Protein AF-A0A9E5R5G6-F1 (afdb_monomer)

Secondary structure (DSSP, 8-state):
---SS----EE-TTS-EEESSSSHHHHTT--EEEEEE-TTSPEEEEETTTEEEEE-TTS-EEEEE-EEPPTT--SPPPTTEES---EEEE-TTSEEEEEEEETTTTEEEEEEEE---S---GGGT--SSS----PPPPPP--S---------PPP-

Radius of gyration: 17.97 Å; Cα contacts (8 Å, |Δi|>4): 243; chains: 1; bounding box: 39×49×53 Å

Solvent-accessible surface area (backbone atoms only — not comparable to full-atom values): 10216 Å² total; per-residue (Å²): 133,87,70,97,75,76,64,55,60,45,56,50,98,88,66,50,76,77,38,75,49,51,47,54,83,71,46,69,88,35,52,76,55,35,75,45,68,38,85,84,56,30,38,38,36,28,16,46,59,58,28,34,36,34,22,40,78,89,49,49,80,72,50,74,48,53,39,66,45,67,88,83,66,83,66,81,88,51,95,57,50,34,71,42,39,54,43,71,48,62,41,94,86,46,41,33,37,38,35,28,66,39,85,92,78,69,50,70,49,75,50,79,47,66,83,78,65,92,59,71,71,68,87,80,81,77,84,84,91,75,90,80,88,80,77,79,84,81,73,80,82,71,83,85,81,81,89,81,94,79,88,86,88,81,86,131

Foldseek 3Di:
DPDPPDADFDADPVRHTPGDRQPVVVCVPWDFQDWDAFPVRWIWTATQAQGIWTAHPNSHTFDGFAHDDDPVPPDDDDARHDRGFHDWDADNVQKIWTWDADPVVRDTDIHIDHCPTPPPQVVPDDDDDDDDPDDDDDDPDDDDDDDDDDDDDDDD

Nearest PDB structures (foldseek):
  7ax0-assembly1_A  TM=6.307E-01  e=2.017E-02  synthetic construct
  3ott-assembly2_A  TM=5.650E-01  e=1.250E-01  Bacteroides thetaiotaomicron
  3va6-assembly3_B  TM=5.597E-01  e=1.059E-01  Bacteroides thetaiotaomicron
  5a9q-assembly1_A  TM=4.108E-01  e=1.059E-01  Homo sapiens
  8vh4-assembly1_A  TM=4.962E-01  e=9.658E-01  Homo sapiens

pLDDT: mean 71.03, std 22.75, range [25.83, 96.44]

Sequence (156 aa):
MVGRTGGLNLLDSDGSPLVTNLGPEIFANTNPTDVTVAPSDNIIVATDSAGLLEFAPSGALLDRFGLPYAADGTEPFRPGEFRAPMGLVVGVDGTVYVAETNPATGFNQVQAVIFAGMATCPCRNVLPAARAWCNPCWTPPRAAATSTWGKRCRAR

Structure (mmCIF, N/CA/C/O backbone):
data_AF-A0A9E5R5G6-F1
#
_entry.id   AF-A0A9E5R5G6-F1
#
loop_
_atom_site.group_PDB
_atom_site.id
_atom_site.type_symbol
_atom_site.label_atom_id
_atom_site.label_alt_id
_atom_site.label_comp_id
_atom_site.label_asym_id
_atom_site.label_entity_id
_atom_site.label_seq_id
_atom_site.pdbx_PDB_ins_code
_atom_site.Cartn_x
_atom_site.Cartn_y
_atom_site.Cartn_z
_atom_site.occupancy
_atom_site.B_iso_or_equiv
_atom_site.auth_seq_id
_atom_site.auth_comp_id
_atom_site.auth_asym_id
_atom_site.auth_atom_id
_atom_site.pdbx_PDB_model_num
AT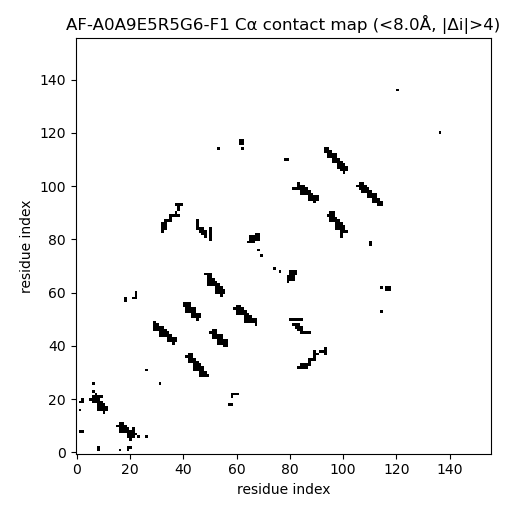OM 1 N N . MET A 1 1 ? 1.987 -17.889 15.997 1.00 47.03 1 MET A N 1
ATOM 2 C CA . MET A 1 1 ? 1.388 -17.327 14.769 1.00 47.03 1 MET A CA 1
ATOM 3 C C . MET A 1 1 ? -0.110 -17.507 14.854 1.00 47.03 1 MET A C 1
ATOM 5 O O . MET A 1 1 ? -0.557 -18.620 15.110 1.00 47.03 1 MET A O 1
ATOM 9 N N . VAL A 1 2 ? -0.865 -16.427 14.682 1.00 51.88 2 VAL A N 1
ATOM 10 C CA . VAL A 1 2 ? -2.314 -16.501 14.485 1.00 51.88 2 VAL A CA 1
ATOM 11 C C . VAL A 1 2 ? -2.562 -16.689 12.984 1.00 51.88 2 VAL A C 1
ATOM 13 O O . VAL A 1 2 ? -1.941 -16.005 12.177 1.00 51.88 2 VAL A O 1
ATOM 16 N N . GLY A 1 3 ? -3.434 -17.632 12.614 1.00 52.69 3 GLY A N 1
ATOM 17 C CA . GLY A 1 3 ? -3.792 -17.933 11.222 1.00 52.69 3 GLY A CA 1
ATOM 18 C C . GLY A 1 3 ? -3.029 -19.132 10.645 1.00 52.69 3 GLY A C 1
ATOM 19 O O . GLY A 1 3 ? -1.804 -19.165 10.638 1.00 52.69 3 GLY A O 1
ATOM 20 N N . ARG A 1 4 ? -3.763 -20.142 10.154 1.00 48.94 4 ARG A N 1
ATOM 21 C CA . ARG A 1 4 ? -3.198 -21.357 9.525 1.00 48.94 4 ARG A CA 1
ATOM 22 C C . ARG A 1 4 ? -2.810 -21.168 8.053 1.00 48.94 4 ARG A C 1
ATOM 24 O O . ARG A 1 4 ? -2.194 -22.062 7.487 1.00 48.94 4 ARG A O 1
ATOM 31 N N . THR A 1 5 ? -3.188 -20.047 7.439 1.00 57.50 5 THR A N 1
ATOM 32 C CA . THR A 1 5 ? -3.179 -19.882 5.975 1.00 57.50 5 THR A CA 1
ATOM 33 C C . THR A 1 5 ? -2.452 -18.634 5.470 1.00 57.50 5 THR A C 1
ATOM 35 O O . THR A 1 5 ? -2.391 -18.453 4.264 1.00 57.50 5 THR A O 1
ATOM 38 N N . GLY A 1 6 ? -1.868 -17.809 6.352 1.00 64.19 6 GLY A N 1
ATOM 39 C CA . GLY A 1 6 ? -1.313 -16.502 5.972 1.00 64.19 6 GLY A CA 1
ATOM 40 C C . GLY A 1 6 ? -2.431 -15.501 5.657 1.00 64.19 6 GLY A C 1
ATOM 41 O O . GLY A 1 6 ? -3.345 -15.789 4.895 1.00 64.19 6 GLY A O 1
ATOM 42 N N . GLY A 1 7 ? -2.420 -14.348 6.313 1.00 75.19 7 GLY A N 1
ATOM 43 C CA . GLY A 1 7 ? -3.445 -13.320 6.145 1.00 75.19 7 GLY A CA 1
ATOM 44 C C . GLY A 1 7 ? -3.199 -12.156 7.094 1.00 75.19 7 GLY A C 1
ATOM 45 O O . GLY A 1 7 ? -2.478 -12.310 8.085 1.00 75.19 7 GLY A O 1
ATOM 46 N N . LEU A 1 8 ? -3.784 -10.996 6.794 1.00 81.00 8 LEU A N 1
ATOM 47 C CA . LEU A 1 8 ? -3.734 -9.846 7.693 1.00 81.00 8 LEU A CA 1
ATOM 48 C C . LEU A 1 8 ? -4.612 -10.129 8.914 1.00 81.00 8 LEU A C 1
ATOM 50 O O . LEU A 1 8 ? -5.816 -10.354 8.794 1.00 81.00 8 LEU A O 1
ATOM 54 N N . ASN A 1 9 ? -3.993 -10.151 10.092 1.00 84.62 9 ASN A N 1
ATOM 55 C CA . ASN A 1 9 ? -4.683 -10.327 11.363 1.00 84.62 9 ASN A CA 1
ATOM 56 C C . ASN A 1 9 ? -4.469 -9.080 12.213 1.00 84.62 9 ASN A C 1
ATOM 58 O O . ASN A 1 9 ? -3.341 -8.601 12.329 1.00 84.62 9 ASN A O 1
ATOM 62 N N . LEU A 1 10 ? -5.542 -8.597 12.829 1.00 80.81 10 LEU A N 1
ATOM 63 C CA . LEU A 1 10 ? -5.471 -7.558 13.844 1.00 80.81 10 LEU A CA 1
ATOM 64 C C . LEU A 1 10 ? -5.367 -8.240 15.203 1.00 80.81 10 LEU A C 1
ATOM 66 O O . LEU A 1 10 ? -6.213 -9.073 15.534 1.00 80.81 10 LEU A O 1
ATOM 70 N N . LEU A 1 11 ? -4.334 -7.903 15.966 1.00 85.25 11 LEU A N 1
ATOM 71 C CA . LEU A 1 11 ? -4.108 -8.418 17.312 1.00 85.25 11 LEU A CA 1
ATOM 72 C C . LEU A 1 11 ? -4.239 -7.273 18.318 1.00 85.25 11 LEU A C 1
ATOM 74 O O . LEU A 1 11 ? -3.941 -6.125 17.984 1.00 85.25 11 LEU A O 1
ATOM 78 N N . ASP A 1 12 ? -4.672 -7.580 19.534 1.00 84.50 12 ASP A N 1
ATOM 79 C CA . ASP A 1 12 ? -4.537 -6.657 20.657 1.00 84.50 12 ASP A CA 1
ATOM 80 C C . ASP A 1 12 ? -3.081 -6.593 21.157 1.00 84.50 12 ASP A C 1
ATOM 82 O O . ASP A 1 12 ? -2.189 -7.286 20.654 1.00 84.50 12 ASP A O 1
ATOM 86 N N . SER A 1 13 ? -2.829 -5.739 22.152 1.00 87.56 13 SER A N 1
ATOM 87 C CA . SER A 1 13 ? -1.498 -5.565 22.748 1.00 87.56 13 SER A CA 1
ATOM 88 C C . SER A 1 13 ? -0.950 -6.829 23.412 1.00 87.56 13 SER A C 1
ATOM 90 O O . SER A 1 13 ? 0.265 -6.953 23.559 1.00 87.56 13 SER A O 1
ATOM 92 N N . ASP A 1 14 ? -1.826 -7.761 23.788 1.00 91.69 14 ASP A N 1
ATOM 93 C CA . ASP A 1 14 ? -1.464 -9.037 24.406 1.00 91.69 14 ASP A CA 1
ATOM 94 C C . ASP A 1 14 ? -1.233 -10.137 23.349 1.00 91.69 14 ASP A C 1
ATOM 96 O O . ASP A 1 14 ? -0.852 -11.264 23.674 1.00 91.69 14 ASP A O 1
ATOM 100 N N . GLY A 1 15 ? -1.423 -9.815 22.064 1.00 85.25 15 GLY A N 1
ATOM 101 C CA . GLY A 1 15 ? -1.253 -10.723 20.933 1.00 85.25 15 GLY A CA 1
ATOM 102 C C . GLY A 1 15 ? -2.468 -11.609 20.652 1.00 85.25 15 GLY A C 1
ATOM 103 O O . GLY A 1 15 ? -2.376 -12.509 19.806 1.00 85.25 15 GLY A O 1
ATOM 104 N N . SER A 1 16 ? -3.601 -11.378 21.319 1.00 88.19 16 SER A N 1
ATOM 105 C CA . SER A 1 16 ? -4.850 -12.087 21.035 1.00 88.19 16 SER A CA 1
ATOM 106 C C . SER A 1 16 ? -5.495 -11.525 19.767 1.00 88.19 16 SER A C 1
ATOM 108 O O . SER A 1 16 ? -5.479 -10.316 19.542 1.00 88.19 16 SER A O 1
ATOM 110 N N . PRO A 1 17 ? -6.077 -12.370 18.903 1.00 84.50 17 PRO A N 1
ATOM 111 C CA . PRO A 1 17 ? -6.674 -11.885 17.669 1.00 84.50 17 PRO A CA 1
ATOM 112 C C . PRO A 1 17 ? -7.999 -11.160 17.893 1.00 84.50 17 PRO A C 1
ATOM 114 O O . PRO A 1 17 ? -8.955 -11.743 18.397 1.00 84.50 17 PRO A O 1
ATOM 117 N N . LEU A 1 18 ? -8.065 -9.917 17.419 1.00 81.44 18 LEU A N 1
ATOM 118 C CA . LEU A 1 18 ? -9.285 -9.118 17.298 1.00 81.44 18 LEU A CA 1
ATOM 119 C C . LEU A 1 18 ? -9.998 -9.395 15.968 1.00 81.44 18 LEU A C 1
ATOM 121 O O . LEU A 1 18 ? -11.215 -9.557 15.930 1.00 81.44 18 LEU A O 1
ATOM 125 N N . VAL A 1 19 ? -9.231 -9.489 14.877 1.00 80.00 19 VAL A N 1
ATOM 126 C CA . VAL A 1 19 ? -9.723 -9.850 13.539 1.00 80.00 19 VAL A CA 1
ATOM 127 C C . VAL A 1 19 ? -8.769 -10.865 12.933 1.00 80.00 19 VAL A C 1
ATOM 129 O O . VAL A 1 19 ? -7.556 -10.656 12.925 1.00 80.00 19 VAL A O 1
ATOM 132 N N . THR A 1 20 ? -9.313 -11.957 12.398 1.00 84.69 20 THR A N 1
ATOM 133 C CA . THR A 1 20 ? -8.520 -12.943 11.654 1.00 84.69 20 THR A CA 1
ATOM 134 C C . THR A 1 20 ? -8.870 -12.910 10.180 1.00 84.69 20 THR A C 1
ATOM 136 O O . THR A 1 20 ? -10.048 -12.858 9.833 1.00 84.69 20 THR A O 1
ATOM 139 N N . ASN A 1 21 ? -7.841 -12.9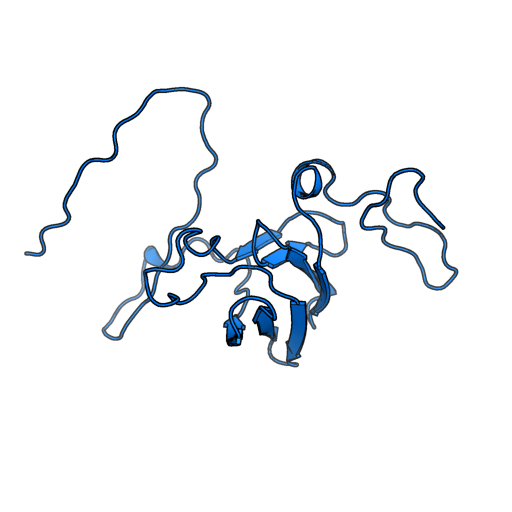64 9.333 1.00 78.31 21 ASN A N 1
ATOM 140 C CA . ASN A 1 21 ? -7.963 -12.996 7.879 1.00 78.31 21 ASN A CA 1
ATOM 141 C C . ASN A 1 21 ? -8.811 -11.839 7.321 1.00 78.31 21 ASN A C 1
ATOM 143 O O . ASN A 1 21 ? -9.833 -12.051 6.672 1.00 78.31 21 ASN A O 1
ATOM 147 N N . LEU A 1 22 ? -8.407 -10.611 7.638 1.00 80.00 22 LEU A N 1
ATOM 148 C CA . LEU A 1 22 ? -9.049 -9.381 7.191 1.00 80.00 22 LEU A CA 1
ATOM 149 C C . LEU A 1 22 ? -9.065 -9.313 5.657 1.00 80.00 22 LEU A C 1
ATOM 151 O O . LEU A 1 22 ? -8.029 -9.469 5.021 1.00 80.00 22 LEU A O 1
ATOM 155 N N . GLY A 1 23 ? -10.243 -9.074 5.072 1.00 73.81 23 GLY A N 1
ATOM 156 C CA . GLY A 1 23 ? -10.422 -8.908 3.625 1.00 73.81 23 GLY A CA 1
ATOM 157 C C . GLY A 1 23 ? -10.037 -10.127 2.770 1.00 73.81 23 GLY A C 1
ATOM 158 O O . GLY A 1 23 ? -9.354 -9.946 1.764 1.00 73.81 23 GLY A O 1
ATOM 159 N N . PRO A 1 24 ? -10.472 -11.360 3.091 1.00 76.88 24 PRO A N 1
ATOM 160 C CA . PRO A 1 24 ? -9.958 -12.567 2.440 1.00 76.88 24 PRO A CA 1
ATOM 161 C C . PRO A 1 24 ? -10.280 -12.615 0.941 1.00 76.88 24 PRO A C 1
ATOM 163 O O . PRO A 1 24 ? -9.490 -13.123 0.155 1.00 76.88 24 PRO A O 1
ATOM 166 N N . GLU A 1 25 ? -11.411 -12.039 0.526 1.00 76.75 25 GLU A N 1
ATOM 167 C CA . GLU A 1 25 ? -11.783 -11.921 -0.890 1.00 76.75 25 GLU A CA 1
ATOM 168 C C . GLU A 1 25 ? -10.919 -10.896 -1.640 1.00 76.75 25 GLU A C 1
ATOM 170 O O . GLU A 1 25 ? -10.672 -11.047 -2.834 1.00 76.75 25 GLU A O 1
ATOM 175 N N . ILE A 1 26 ? -10.431 -9.868 -0.939 1.00 75.44 26 ILE A N 1
ATOM 176 C CA . ILE A 1 26 ? -9.590 -8.801 -1.498 1.00 75.44 26 ILE A CA 1
ATOM 177 C C . ILE A 1 26 ? -8.148 -9.301 -1.664 1.00 75.44 26 ILE A C 1
ATOM 179 O O . ILE A 1 26 ? -7.499 -9.022 -2.675 1.00 75.44 26 ILE A O 1
ATOM 183 N N . PHE A 1 27 ? -7.672 -10.097 -0.703 1.00 77.69 27 PHE A N 1
ATOM 184 C CA . PHE A 1 27 ? -6.324 -10.671 -0.696 1.00 77.69 27 PHE A CA 1
ATOM 185 C C . PHE A 1 27 ? -6.224 -12.061 -1.329 1.00 77.69 27 PHE A C 1
ATOM 187 O O . PHE A 1 27 ? -5.137 -12.624 -1.387 1.00 77.69 27 PHE A O 1
ATOM 194 N N . ALA A 1 28 ? -7.319 -12.615 -1.860 1.00 75.31 28 ALA A N 1
ATOM 195 C CA . ALA A 1 28 ? -7.315 -13.948 -2.468 1.00 75.31 28 ALA A CA 1
ATOM 196 C C . ALA A 1 28 ? -6.275 -14.096 -3.595 1.00 75.31 28 ALA A C 1
ATOM 198 O O . ALA A 1 28 ? -5.701 -15.167 -3.761 1.00 75.31 28 ALA A O 1
ATOM 199 N N . ASN A 1 29 ? -6.030 -13.014 -4.344 1.00 74.06 29 ASN A N 1
ATOM 200 C CA . ASN A 1 29 ? -5.112 -12.972 -5.486 1.00 74.06 29 ASN A CA 1
ATOM 201 C C . ASN A 1 29 ? -4.136 -11.786 -5.422 1.00 74.06 29 ASN A C 1
ATOM 203 O O . ASN A 1 29 ? -3.623 -11.368 -6.459 1.00 74.06 29 ASN A O 1
ATOM 207 N N . THR A 1 30 ? -3.929 -11.198 -4.245 1.00 78.62 30 THR A N 1
ATOM 208 C CA . THR A 1 30 ? -3.046 -10.038 -4.086 1.00 78.62 30 THR A CA 1
ATOM 209 C C . THR A 1 30 ? -2.142 -10.251 -2.882 1.00 78.62 30 THR A C 1
ATOM 211 O O . THR A 1 30 ? -2.604 -10.705 -1.834 1.00 78.62 30 THR A O 1
ATOM 214 N N . ASN A 1 31 ? -0.849 -9.956 -3.021 1.00 85.38 31 ASN A N 1
ATOM 215 C CA . ASN A 1 31 ? 0.081 -10.089 -1.905 1.00 85.38 31 ASN A CA 1
ATOM 216 C C . ASN A 1 31 ? 0.261 -8.725 -1.240 1.00 85.38 31 ASN A C 1
ATOM 218 O O . ASN A 1 31 ? 0.699 -7.788 -1.916 1.00 85.38 31 ASN A O 1
ATOM 222 N N . PRO A 1 32 ? -0.046 -8.589 0.063 1.00 89.81 32 PRO A N 1
ATOM 223 C CA . PRO A 1 32 ? 0.325 -7.396 0.798 1.00 89.81 32 PRO A CA 1
ATOM 224 C C . PRO A 1 32 ? 1.851 -7.324 0.905 1.00 89.81 32 PRO A C 1
ATOM 226 O O . PRO A 1 32 ? 2.510 -8.305 1.254 1.00 89.81 32 PRO A O 1
ATOM 229 N N . THR A 1 33 ? 2.409 -6.166 0.586 1.00 91.25 33 THR A N 1
ATOM 230 C CA . THR A 1 33 ? 3.853 -5.909 0.586 1.00 91.25 33 THR A CA 1
ATOM 231 C C . THR A 1 33 ? 4.281 -5.046 1.764 1.00 91.25 33 THR A C 1
ATOM 233 O O . THR A 1 33 ? 5.388 -5.225 2.265 1.00 91.25 33 THR A O 1
ATOM 236 N N . ASP A 1 34 ? 3.405 -4.150 2.223 1.00 93.62 34 ASP A N 1
ATOM 237 C CA . ASP A 1 34 ? 3.631 -3.293 3.386 1.00 93.62 34 ASP A CA 1
ATOM 238 C C . ASP A 1 34 ? 2.300 -2.831 4.009 1.00 93.62 34 ASP A C 1
ATOM 240 O O . ASP A 1 34 ? 1.244 -2.894 3.369 1.00 93.62 34 ASP A O 1
ATOM 244 N N . VAL A 1 35 ? 2.341 -2.363 5.257 1.00 93.69 35 VAL A N 1
ATOM 245 C CA . VAL A 1 35 ? 1.180 -1.853 5.998 1.00 93.69 35 VAL A CA 1
ATOM 246 C C . VAL A 1 35 ? 1.563 -0.667 6.885 1.00 93.69 35 VAL A C 1
ATOM 248 O O . VAL A 1 35 ? 2.585 -0.685 7.565 1.00 93.69 35 VAL A O 1
ATOM 251 N N . THR A 1 36 ? 0.708 0.353 6.935 1.00 95.12 36 THR A N 1
ATOM 252 C CA . THR A 1 36 ? 0.832 1.486 7.864 1.00 95.12 36 THR A CA 1
ATOM 253 C C . THR A 1 36 ? -0.525 1.847 8.463 1.00 95.12 36 THR A C 1
ATOM 255 O O . THR A 1 36 ? -1.571 1.512 7.908 1.00 95.12 36 THR A O 1
ATOM 258 N N . VAL A 1 37 ? -0.518 2.554 9.591 1.00 93.94 37 VAL A N 1
ATOM 259 C CA . VAL A 1 37 ? -1.727 3.094 10.229 1.00 93.94 37 VAL A CA 1
ATOM 260 C C . VAL A 1 37 ? -1.713 4.610 10.091 1.00 93.94 37 VAL A C 1
ATOM 262 O O . VAL A 1 37 ? -0.741 5.256 10.478 1.00 93.94 37 VAL A O 1
ATOM 265 N N . ALA A 1 38 ? -2.762 5.169 9.496 1.00 93.50 38 ALA A N 1
ATOM 266 C CA . ALA A 1 38 ? -2.937 6.606 9.327 1.00 93.50 38 ALA A CA 1
ATOM 267 C C . ALA A 1 38 ? -3.341 7.285 10.651 1.00 93.50 38 ALA A C 1
ATOM 269 O O . ALA A 1 38 ? -3.898 6.627 11.527 1.00 93.50 38 ALA A O 1
ATOM 270 N N . PRO A 1 39 ? -3.161 8.614 10.797 1.00 92.56 39 PRO A N 1
ATOM 271 C CA . PRO A 1 39 ? -3.651 9.364 11.962 1.00 92.56 39 PRO A CA 1
ATOM 272 C C . PRO A 1 39 ? -5.167 9.265 12.214 1.00 92.56 39 PRO A C 1
ATOM 274 O O . PRO A 1 39 ? -5.635 9.647 13.281 1.00 92.56 39 PRO A O 1
ATOM 277 N N . SER A 1 40 ? -5.938 8.791 11.231 1.00 90.25 40 SER A N 1
ATOM 278 C CA . SER A 1 40 ? -7.373 8.505 11.334 1.00 90.25 40 SER A CA 1
ATOM 279 C C . SER A 1 40 ? -7.693 7.120 11.918 1.00 90.25 40 SER A C 1
ATOM 281 O O . SER A 1 40 ? -8.858 6.733 11.923 1.00 90.25 40 SER A O 1
ATOM 283 N N . ASP A 1 41 ? -6.677 6.360 12.331 1.00 90.81 41 ASP A N 1
ATOM 284 C CA . ASP A 1 41 ? -6.706 4.928 12.666 1.00 90.81 41 ASP A CA 1
ATOM 285 C C . ASP A 1 41 ? -7.000 3.985 11.485 1.00 90.81 41 ASP A C 1
ATOM 287 O O . ASP A 1 41 ? -7.002 2.763 11.644 1.00 90.81 41 ASP A O 1
ATOM 291 N N . ASN A 1 42 ? -7.186 4.510 10.271 1.00 91.69 42 ASN A N 1
ATOM 292 C CA . ASN A 1 42 ? -7.336 3.665 9.090 1.00 91.69 42 ASN A CA 1
ATOM 293 C C . ASN A 1 42 ? -6.041 2.899 8.797 1.00 91.69 42 ASN A C 1
ATOM 295 O O . ASN A 1 42 ? -4.930 3.415 8.929 1.00 91.69 42 A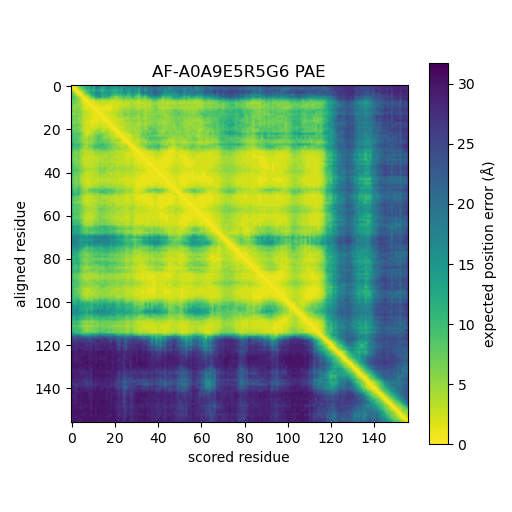SN A O 1
ATOM 299 N N . ILE A 1 43 ? -6.199 1.662 8.346 1.00 92.19 43 ILE A N 1
ATOM 300 C CA . ILE A 1 43 ? -5.107 0.768 7.981 1.00 92.19 43 ILE A CA 1
ATOM 301 C C . ILE A 1 43 ? -4.893 0.895 6.475 1.00 92.19 43 ILE A C 1
ATOM 303 O O . ILE A 1 43 ? -5.797 0.603 5.693 1.00 92.19 43 ILE A O 1
ATOM 307 N N . ILE A 1 44 ? -3.699 1.306 6.058 1.00 94.06 44 ILE A N 1
ATOM 308 C CA . ILE A 1 44 ? -3.314 1.376 4.648 1.00 94.06 44 ILE A CA 1
ATOM 309 C C . ILE A 1 44 ? -2.413 0.191 4.329 1.00 94.06 44 ILE A C 1
ATOM 311 O O . ILE A 1 44 ? -1.394 -0.010 4.985 1.00 94.06 44 ILE A O 1
ATOM 315 N N . VAL A 1 45 ? -2.777 -0.578 3.311 1.00 93.25 45 VAL A N 1
ATOM 316 C CA . VAL A 1 45 ? -2.050 -1.771 2.872 1.00 93.25 45 VAL A CA 1
ATOM 317 C C .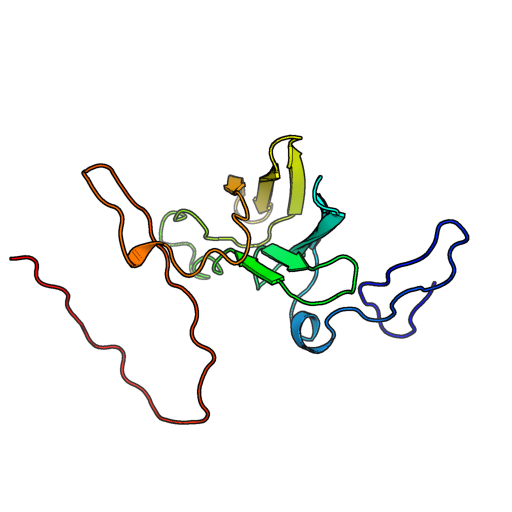 VAL A 1 45 ? -1.562 -1.561 1.445 1.00 93.25 45 VAL A C 1
ATOM 319 O O . VAL A 1 45 ? -2.358 -1.276 0.551 1.00 93.25 45 VAL A O 1
ATOM 322 N N . ALA A 1 46 ? -0.262 -1.726 1.220 1.00 92.69 46 ALA A N 1
ATOM 323 C CA . ALA A 1 46 ? 0.314 -1.827 -0.115 1.00 92.69 46 ALA A CA 1
ATOM 324 C C . ALA A 1 46 ? 0.201 -3.266 -0.608 1.00 92.69 46 ALA A C 1
ATOM 326 O O . ALA A 1 46 ? 0.383 -4.211 0.158 1.00 92.69 46 ALA A O 1
ATOM 327 N N . THR A 1 47 ? -0.091 -3.432 -1.892 1.00 89.31 47 THR A N 1
ATOM 328 C CA . THR A 1 47 ? -0.209 -4.737 -2.539 1.00 89.31 47 THR A CA 1
ATOM 329 C C . THR A 1 47 ? 0.530 -4.749 -3.866 1.00 89.31 47 THR A C 1
ATOM 331 O O . THR A 1 47 ? 0.576 -3.741 -4.572 1.00 89.31 47 THR A O 1
ATOM 334 N N . ASP A 1 48 ? 1.054 -5.910 -4.244 1.00 84.94 48 ASP A N 1
ATOM 335 C CA . ASP A 1 48 ? 1.784 -6.106 -5.502 1.00 84.94 48 ASP A CA 1
ATOM 336 C C . ASP A 1 48 ? 0.930 -5.939 -6.774 1.00 84.94 48 ASP A C 1
ATOM 338 O O . ASP A 1 48 ? 1.467 -5.786 -7.867 1.00 84.94 48 ASP A O 1
ATOM 342 N N . SER A 1 49 ? -0.396 -5.971 -6.649 1.00 80.00 49 SER A N 1
ATOM 343 C CA . SER A 1 49 ? -1.309 -6.104 -7.792 1.00 80.00 49 SER A CA 1
ATOM 344 C C . SER A 1 49 ? -2.550 -5.213 -7.727 1.00 80.00 49 SER A C 1
ATOM 346 O O . SER A 1 49 ? -3.141 -4.935 -8.772 1.00 80.00 49 SER A O 1
ATOM 348 N N . ALA A 1 50 ? -2.941 -4.721 -6.547 1.00 79.81 50 ALA A N 1
ATOM 349 C CA . ALA A 1 50 ? -4.080 -3.812 -6.380 1.00 79.81 50 ALA A CA 1
ATOM 350 C C . ALA A 1 50 ? -3.681 -2.382 -5.976 1.00 79.81 50 ALA A C 1
ATOM 352 O O . ALA A 1 50 ? -4.567 -1.555 -5.756 1.00 79.81 50 ALA A O 1
ATOM 353 N N . GLY A 1 51 ? -2.381 -2.074 -5.907 1.00 89.81 51 GLY A N 1
ATOM 354 C CA . GLY A 1 51 ? -1.891 -0.778 -5.444 1.00 89.81 51 GLY A CA 1
ATOM 355 C C . GLY A 1 51 ? -2.070 -0.635 -3.934 1.00 89.81 51 GLY A C 1
ATOM 356 O O . GLY A 1 51 ? -1.634 -1.503 -3.179 1.00 89.81 51 GLY A O 1
ATOM 357 N N . LEU A 1 52 ? -2.705 0.450 -3.498 1.00 92.38 52 LEU A N 1
ATOM 358 C CA . LEU A 1 52 ? -2.973 0.757 -2.094 1.00 92.38 52 LEU A CA 1
ATOM 359 C C . LEU A 1 52 ? -4.434 0.478 -1.741 1.00 92.38 52 LEU A C 1
ATOM 361 O O . LEU A 1 52 ? -5.340 0.842 -2.490 1.00 92.38 52 LEU A O 1
ATOM 365 N N . LEU A 1 53 ? -4.664 -0.091 -0.566 1.00 91.06 53 LEU A N 1
ATOM 366 C CA . LEU A 1 53 ? -5.985 -0.353 -0.005 1.00 91.06 53 LEU A CA 1
ATOM 367 C C . LEU A 1 53 ? -6.115 0.365 1.336 1.00 91.06 53 LEU A C 1
ATOM 369 O O . LEU A 1 53 ? -5.234 0.235 2.181 1.00 91.06 53 LEU A O 1
ATOM 373 N N . GLU A 1 54 ? -7.210 1.087 1.542 1.00 92.12 54 GLU A N 1
ATOM 374 C CA . GLU A 1 54 ? -7.550 1.711 2.819 1.00 92.12 54 GLU A CA 1
ATOM 375 C C . GLU A 1 54 ? -8.644 0.897 3.508 1.00 92.12 54 GLU A C 1
ATOM 377 O O . GLU A 1 54 ? -9.705 0.647 2.935 1.00 92.12 54 GLU A O 1
ATOM 382 N N . PHE A 1 55 ? -8.407 0.512 4.756 1.00 88.62 55 PHE A N 1
ATOM 383 C CA . PHE A 1 55 ? -9.351 -0.201 5.601 1.00 88.62 55 PHE A CA 1
ATOM 384 C C . PHE A 1 55 ? -9.675 0.604 6.855 1.00 88.62 55 PHE A C 1
ATOM 386 O O . PHE A 1 55 ? -8.815 1.260 7.437 1.00 88.62 55 PHE A O 1
ATOM 393 N N . ALA A 1 56 ? -10.910 0.488 7.324 1.00 87.44 56 ALA A N 1
ATOM 394 C CA . ALA A 1 56 ? -11.277 0.905 8.666 1.00 87.44 56 ALA A CA 1
ATOM 395 C C . ALA A 1 56 ? -10.597 -0.005 9.709 1.00 87.44 56 ALA A C 1
ATOM 397 O O . ALA A 1 56 ? -10.348 -1.179 9.412 1.00 87.44 56 ALA A O 1
ATOM 398 N N . PRO A 1 57 ? -10.422 0.453 10.964 1.00 83.06 57 PRO A N 1
ATOM 399 C CA . PRO A 1 57 ? -9.972 -0.401 12.072 1.00 83.06 57 PRO A CA 1
ATOM 400 C C . PRO A 1 57 ? -10.809 -1.676 12.257 1.00 83.06 57 PRO A C 1
ATOM 402 O O . PRO A 1 57 ? -10.316 -2.699 12.720 1.00 83.06 57 PRO A O 1
ATOM 405 N N . SER A 1 58 ? -12.089 -1.630 11.873 1.00 80.69 58 SER A N 1
ATOM 406 C CA . SER A 1 58 ? -13.006 -2.776 11.901 1.00 80.69 58 SER A CA 1
ATOM 407 C C . SER A 1 58 ? -12.726 -3.832 10.823 1.00 80.69 58 SER A C 1
ATOM 409 O O . SER A 1 58 ? -13.349 -4.892 10.831 1.00 80.69 58 SER A O 1
ATOM 411 N N . GLY A 1 59 ? -11.828 -3.546 9.878 1.00 78.00 59 GLY A N 1
ATOM 412 C CA . GLY A 1 59 ? -11.491 -4.397 8.740 1.00 78.00 59 GLY A CA 1
ATOM 413 C C . GLY A 1 59 ? -12.371 -4.220 7.504 1.00 78.00 59 GLY A C 1
ATOM 414 O O . GLY A 1 59 ? -12.208 -4.958 6.533 1.00 78.00 59 GLY A O 1
ATOM 415 N N . ALA A 1 60 ? -13.282 -3.244 7.502 1.00 82.38 60 ALA A N 1
ATOM 416 C CA . ALA A 1 60 ? -14.033 -2.879 6.304 1.00 82.38 60 ALA A CA 1
ATOM 417 C C . ALA A 1 60 ? -13.127 -2.155 5.296 1.00 82.38 60 ALA A C 1
ATOM 419 O O . ALA A 1 60 ? -12.441 -1.209 5.670 1.00 82.38 60 ALA A O 1
ATOM 420 N N . LEU A 1 61 ? -13.147 -2.564 4.023 1.00 85.88 61 LEU A N 1
ATOM 421 C CA . LEU A 1 61 ? -12.470 -1.828 2.951 1.00 85.88 61 LEU A CA 1
ATOM 422 C C . LEU A 1 61 ? -13.197 -0.497 2.713 1.00 85.88 61 LEU A C 1
ATOM 424 O O . LEU A 1 61 ? -14.398 -0.493 2.434 1.00 85.88 61 LEU A O 1
ATOM 428 N N . LEU A 1 62 ? -12.470 0.611 2.824 1.00 88.69 62 LEU A N 1
ATOM 429 C CA . LEU A 1 62 ? -12.975 1.968 2.631 1.00 88.69 62 LEU A CA 1
ATOM 430 C C . LEU A 1 62 ? -12.687 2.480 1.223 1.00 88.69 62 LEU A C 1
ATOM 432 O O . LEU A 1 62 ? -13.596 2.998 0.575 1.00 88.69 62 LEU A O 1
ATOM 436 N N . ASP A 1 63 ? -11.449 2.315 0.753 1.00 89.44 63 ASP A N 1
ATOM 437 C CA . ASP A 1 63 ? -11.021 2.822 -0.548 1.00 89.44 63 ASP A CA 1
ATOM 438 C C . ASP A 1 63 ? -9.860 2.008 -1.141 1.00 89.44 63 ASP A C 1
ATOM 440 O O . ASP A 1 63 ? -9.227 1.180 -0.479 1.00 89.44 63 ASP A O 1
ATOM 444 N N . ARG A 1 64 ? -9.584 2.240 -2.423 1.00 88.19 64 ARG A N 1
ATOM 445 C CA . ARG A 1 64 ? -8.441 1.700 -3.153 1.00 88.19 64 ARG A CA 1
ATOM 446 C C . ARG A 1 64 ? -7.869 2.773 -4.059 1.00 88.19 64 ARG A C 1
ATOM 448 O O . ARG A 1 64 ? -8.587 3.368 -4.861 1.00 88.19 64 ARG A O 1
ATOM 455 N N . PHE A 1 65 ? -6.552 2.905 -4.035 1.00 88.56 65 PHE A N 1
ATOM 456 C CA . PHE A 1 65 ? -5.830 3.787 -4.930 1.00 88.56 65 PHE A CA 1
ATOM 457 C C . PHE A 1 65 ? -4.793 3.028 -5.751 1.00 88.56 65 PHE A C 1
ATOM 459 O O . PHE A 1 65 ? -3.974 2.282 -5.223 1.00 88.56 65 PHE A O 1
ATOM 466 N N . GLY A 1 66 ? -4.789 3.304 -7.050 1.00 85.88 66 GLY A N 1
ATOM 467 C CA . GLY A 1 66 ? -3.745 2.869 -7.959 1.00 85.88 66 GLY A CA 1
ATOM 468 C C . GLY A 1 66 ? -4.211 1.906 -9.043 1.00 85.88 66 GLY A C 1
ATOM 469 O O . GLY A 1 66 ? -5.292 1.320 -8.980 1.00 85.88 66 GLY A O 1
ATOM 470 N N . LEU A 1 67 ? -3.378 1.778 -10.071 1.00 82.06 67 LEU A N 1
ATOM 471 C CA . LEU A 1 67 ? -3.547 0.856 -11.189 1.00 82.06 67 LEU A CA 1
ATOM 472 C C . LEU A 1 67 ? -2.237 0.096 -11.422 1.00 82.06 67 LEU A C 1
ATOM 474 O O . LEU A 1 67 ? -1.168 0.675 -11.228 1.00 82.06 67 LEU A O 1
ATOM 478 N N . PRO A 1 68 ? -2.285 -1.171 -11.860 1.00 81.00 68 PRO A N 1
ATOM 479 C CA . PRO A 1 68 ? -1.077 -1.877 -12.249 1.00 81.00 68 PRO A CA 1
ATOM 480 C C . PRO A 1 68 ? -0.436 -1.183 -13.456 1.00 81.00 68 PRO A C 1
ATOM 482 O O . PRO A 1 68 ? -1.105 -0.884 -14.448 1.00 81.00 68 PRO A O 1
ATOM 485 N N . TYR A 1 69 ? 0.866 -0.940 -13.370 1.00 81.75 69 TYR A N 1
ATOM 486 C CA . TYR A 1 69 ? 1.677 -0.448 -14.474 1.00 81.75 69 TYR A CA 1
ATOM 487 C C . TYR A 1 69 ? 1.712 -1.474 -15.616 1.00 81.75 69 TYR A C 1
ATOM 489 O O . TYR A 1 69 ? 1.667 -2.687 -15.386 1.00 81.75 69 TYR A O 1
ATOM 497 N N . ALA A 1 70 ? 1.799 -0.989 -16.857 1.00 75.19 70 ALA A N 1
ATOM 498 C CA . ALA A 1 70 ? 1.809 -1.842 -18.039 1.00 75.19 70 ALA A CA 1
ATOM 499 C C . ALA A 1 70 ? 2.959 -2.865 -17.978 1.00 75.19 70 ALA A C 1
ATOM 501 O O . ALA A 1 70 ? 4.125 -2.529 -17.765 1.00 75.19 70 ALA A O 1
ATOM 502 N N . ALA A 1 71 ? 2.621 -4.145 -18.158 1.00 66.69 71 ALA A N 1
ATOM 503 C CA . ALA A 1 71 ? 3.567 -5.245 -17.980 1.00 66.69 71 ALA A CA 1
ATOM 504 C C . ALA A 1 71 ? 4.722 -5.228 -18.999 1.00 66.69 71 ALA A C 1
ATOM 506 O O . ALA A 1 71 ? 5.808 -5.720 -18.690 1.00 66.69 71 ALA A O 1
ATOM 507 N N . ASP A 1 72 ? 4.495 -4.654 -20.185 1.00 73.31 72 ASP A N 1
ATOM 508 C CA . ASP A 1 72 ? 5.489 -4.526 -21.257 1.00 73.31 72 ASP A CA 1
ATOM 509 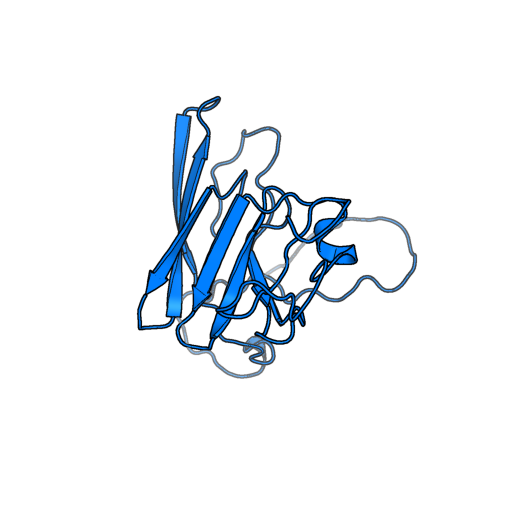C C . ASP A 1 72 ? 6.558 -3.461 -20.971 1.00 73.31 72 ASP A C 1
ATOM 511 O O . ASP A 1 72 ? 7.636 -3.507 -21.562 1.00 73.31 72 ASP A O 1
ATOM 515 N N . GLY A 1 73 ? 6.302 -2.545 -20.031 1.00 68.31 73 GLY A N 1
ATOM 516 C CA . GLY A 1 73 ? 7.258 -1.535 -19.590 1.00 68.31 73 GLY A CA 1
ATOM 517 C C . GLY A 1 73 ? 7.680 -0.544 -20.677 1.00 68.31 73 GLY A C 1
ATOM 518 O O . GLY A 1 73 ? 8.730 0.085 -20.548 1.00 68.31 73 GLY A O 1
ATOM 519 N N . THR A 1 74 ? 6.914 -0.434 -21.766 1.00 72.88 74 THR A N 1
ATOM 520 C CA . THR A 1 74 ? 7.291 0.396 -22.922 1.00 72.88 74 THR A CA 1
ATOM 521 C C . THR A 1 74 ? 6.863 1.851 -22.773 1.00 72.88 74 THR A C 1
ATOM 523 O O . THR A 1 74 ? 7.416 2.725 -23.436 1.00 72.88 74 THR A O 1
ATOM 526 N N . GLU A 1 75 ? 5.888 2.119 -21.906 1.00 76.81 75 GLU A N 1
ATOM 527 C CA . GLU A 1 75 ? 5.345 3.453 -21.649 1.00 76.81 75 GLU A CA 1
ATOM 528 C C . GLU A 1 75 ? 5.902 4.034 -20.344 1.00 76.81 75 GLU A C 1
ATOM 530 O O . GLU A 1 75 ? 6.145 3.289 -19.399 1.00 76.81 75 GLU A O 1
ATOM 535 N N . PRO A 1 76 ? 6.093 5.355 -20.221 1.00 77.81 76 PRO A N 1
ATOM 536 C CA . PRO A 1 76 ? 6.493 5.950 -18.951 1.00 77.81 76 PRO A CA 1
ATOM 537 C C . PRO A 1 76 ? 5.406 5.758 -17.884 1.00 77.81 76 PRO A C 1
ATOM 539 O O . PRO A 1 76 ? 4.214 5.769 -18.199 1.00 77.81 76 PRO A O 1
ATOM 542 N N . PHE A 1 77 ? 5.822 5.651 -16.619 1.00 78.44 77 PHE A N 1
ATOM 543 C CA . PHE A 1 77 ? 4.904 5.633 -15.479 1.00 78.44 77 PHE A CA 1
ATOM 544 C C . PHE A 1 77 ? 3.968 6.839 -15.499 1.00 78.44 77 PHE A C 1
ATOM 546 O O . PHE A 1 77 ? 4.397 7.986 -15.683 1.00 78.44 77 PHE A O 1
ATOM 553 N N . ARG A 1 78 ? 2.686 6.581 -15.255 1.00 82.56 78 ARG A N 1
ATOM 554 C CA . ARG A 1 78 ? 1.673 7.619 -15.061 1.00 82.56 78 ARG A CA 1
ATOM 555 C C . ARG A 1 78 ? 1.372 7.800 -13.573 1.00 82.56 78 ARG A C 1
ATOM 557 O O . ARG A 1 78 ? 1.533 6.864 -12.793 1.00 82.56 78 ARG A O 1
ATOM 564 N N . PRO A 1 79 ? 0.895 8.988 -13.161 1.00 81.62 79 PRO A N 1
ATOM 565 C CA . PRO A 1 79 ? 0.448 9.197 -11.788 1.00 81.62 79 PRO A CA 1
ATOM 566 C C . PRO A 1 79 ? -0.583 8.143 -11.360 1.00 81.62 79 PRO A C 1
ATOM 568 O O . PRO A 1 79 ? -1.593 7.952 -12.043 1.00 81.62 79 PRO A O 1
ATOM 571 N N . GLY A 1 80 ? -0.329 7.480 -10.230 1.00 83.12 80 GLY A N 1
ATOM 572 C CA . GLY A 1 80 ? -1.174 6.412 -9.699 1.00 83.12 80 GLY A CA 1
ATOM 573 C C . GLY A 1 80 ? -0.927 5.025 -10.297 1.00 83.12 80 GLY A C 1
ATOM 574 O O . GLY A 1 80 ? -1.647 4.097 -9.940 1.00 83.12 80 GLY A O 1
ATOM 575 N N . GLU A 1 81 ? 0.051 4.842 -11.187 1.00 87.19 81 GLU A N 1
ATOM 576 C CA . GLU A 1 81 ? 0.463 3.503 -11.625 1.00 87.19 81 GLU A CA 1
ATOM 577 C C . GLU A 1 81 ? 1.514 2.905 -10.684 1.00 87.19 81 GLU A C 1
ATOM 579 O O . GLU A 1 81 ? 2.460 3.581 -10.278 1.00 87.19 81 GLU A O 1
ATOM 584 N N . PHE A 1 82 ? 1.364 1.621 -10.370 1.00 84.62 82 PHE A N 1
ATOM 585 C CA . PHE A 1 82 ? 2.229 0.867 -9.465 1.00 84.62 82 PHE A CA 1
ATOM 586 C C . PHE A 1 82 ? 2.597 -0.481 -10.074 1.00 84.62 82 PHE A C 1
ATOM 588 O O . PHE A 1 82 ? 1.783 -1.108 -10.751 1.00 84.62 82 PHE A O 1
ATOM 595 N N . ARG A 1 83 ? 3.812 -0.956 -9.822 1.00 81.62 83 ARG A N 1
ATOM 596 C CA . ARG A 1 83 ? 4.267 -2.291 -10.226 1.00 81.62 83 ARG A CA 1
ATOM 597 C C . ARG A 1 83 ? 4.384 -3.242 -9.043 1.00 81.62 83 ARG A C 1
ATOM 599 O O . ARG A 1 83 ? 4.079 -4.416 -9.194 1.00 81.62 83 ARG A O 1
ATOM 606 N N . ALA A 1 84 ? 4.884 -2.743 -7.919 1.00 83.00 84 ALA A N 1
ATOM 607 C CA . ALA A 1 84 ? 5.060 -3.458 -6.662 1.00 83.00 84 ALA A CA 1
ATOM 608 C C . ALA A 1 84 ? 5.433 -2.428 -5.576 1.00 83.00 84 ALA A C 1
ATOM 610 O O . ALA A 1 84 ? 6.618 -2.259 -5.290 1.00 83.00 84 ALA A O 1
ATOM 611 N N . PRO A 1 85 ? 4.471 -1.696 -4.992 1.00 89.62 85 PRO A N 1
ATOM 612 C CA . PRO A 1 85 ? 4.759 -0.757 -3.912 1.00 89.62 85 PRO A CA 1
ATOM 613 C C . PRO A 1 85 ? 5.394 -1.516 -2.742 1.00 89.62 85 PRO A C 1
ATOM 615 O O . PRO A 1 85 ? 4.904 -2.579 -2.376 1.00 89.62 85 PRO A O 1
ATOM 618 N N . MET A 1 86 ? 6.497 -1.016 -2.180 1.00 88.62 86 MET A N 1
ATOM 619 C CA . MET A 1 86 ? 7.287 -1.760 -1.180 1.00 88.62 86 MET A CA 1
ATOM 620 C C . MET A 1 86 ? 7.453 -1.041 0.156 1.00 88.62 86 MET A C 1
ATOM 622 O O . MET A 1 86 ? 7.792 -1.692 1.136 1.00 88.62 86 MET A O 1
ATOM 626 N N . GLY A 1 87 ? 7.288 0.280 0.190 1.00 91.44 87 GLY A N 1
ATOM 627 C CA . GLY A 1 87 ? 7.439 1.056 1.415 1.00 91.44 87 GLY A CA 1
ATOM 628 C C . GLY A 1 87 ? 6.356 2.110 1.534 1.00 91.44 87 GLY A C 1
ATOM 629 O O . GLY A 1 87 ? 6.152 2.885 0.598 1.00 91.44 87 GLY A O 1
ATOM 630 N N . LEU A 1 88 ? 5.696 2.150 2.683 1.00 95.69 88 LEU A N 1
ATOM 631 C CA . LEU A 1 88 ? 4.678 3.121 3.046 1.00 95.69 88 LEU A CA 1
ATOM 632 C C . LEU A 1 88 ? 5.121 3.940 4.258 1.00 95.69 88 LEU A C 1
ATOM 634 O O . LEU A 1 88 ? 5.620 3.416 5.250 1.00 95.69 88 LEU A O 1
ATOM 638 N N . VAL A 1 89 ? 4.875 5.245 4.203 1.00 96.44 89 VAL A N 1
ATOM 639 C CA . VAL A 1 89 ? 4.903 6.115 5.382 1.00 96.44 89 VAL A CA 1
ATOM 640 C C . VAL A 1 89 ? 3.779 7.131 5.280 1.00 96.44 89 VAL A C 1
ATOM 642 O O . VAL A 1 89 ? 3.473 7.622 4.197 1.00 96.44 89 VAL A O 1
ATOM 645 N N . VAL A 1 90 ? 3.156 7.450 6.409 1.00 95.94 90 VAL A N 1
ATOM 646 C CA . VAL A 1 90 ? 2.067 8.423 6.482 1.00 95.94 90 VAL A CA 1
ATOM 647 C C . VAL A 1 90 ? 2.479 9.627 7.322 1.00 95.94 90 VAL A C 1
ATOM 649 O O . VAL A 1 90 ? 3.034 9.489 8.413 1.00 95.94 90 VAL A O 1
ATOM 652 N N . GLY A 1 91 ? 2.248 10.819 6.781 1.00 94.25 91 GLY A N 1
ATOM 653 C CA . GLY A 1 91 ? 2.438 12.087 7.470 1.00 94.25 91 GLY A CA 1
ATOM 654 C C . GLY A 1 91 ? 1.313 12.376 8.462 1.00 94.25 91 GLY A C 1
ATOM 655 O O . GLY A 1 91 ? 0.220 11.815 8.389 1.00 94.25 91 GLY A O 1
ATOM 656 N N . VAL A 1 92 ? 1.563 13.306 9.385 1.00 93.19 92 VAL A N 1
ATOM 657 C CA . VAL A 1 92 ? 0.560 13.770 10.365 1.00 93.19 92 VAL A CA 1
ATOM 658 C C . VAL A 1 92 ? -0.652 14.450 9.718 1.00 93.19 92 VAL A C 1
ATOM 660 O O . VAL A 1 92 ? -1.704 14.560 10.336 1.00 93.19 92 VAL A O 1
ATOM 663 N N . ASP A 1 93 ? -0.500 14.904 8.477 1.00 90.25 93 ASP A N 1
ATOM 664 C CA . ASP A 1 93 ? -1.541 15.484 7.632 1.00 90.25 93 ASP A CA 1
ATOM 665 C C . ASP A 1 93 ? -2.367 14.423 6.878 1.00 90.25 93 ASP A C 1
ATOM 667 O O . ASP A 1 93 ? -3.304 14.774 6.165 1.00 90.25 93 ASP A O 1
ATOM 671 N N . GLY A 1 94 ? -2.027 13.138 7.027 1.00 91.00 94 GLY A N 1
ATOM 672 C CA . GLY A 1 94 ? -2.659 12.026 6.317 1.00 91.00 94 GLY A CA 1
ATOM 673 C C . GLY A 1 94 ? -2.082 11.755 4.925 1.00 91.00 94 GLY A C 1
ATOM 674 O O . GLY A 1 94 ? -2.584 10.869 4.233 1.00 91.00 94 GLY A O 1
ATOM 675 N N . THR A 1 95 ? -1.029 12.463 4.500 1.00 94.31 95 THR A N 1
ATOM 676 C CA . THR A 1 95 ? -0.360 12.178 3.224 1.00 94.31 95 THR A CA 1
ATOM 677 C C . THR A 1 95 ? 0.403 10.861 3.313 1.00 94.31 95 THR A C 1
ATOM 679 O O . THR A 1 95 ? 1.306 10.707 4.132 1.00 94.31 95 THR A O 1
ATOM 682 N N . VAL A 1 96 ? 0.070 9.913 2.443 1.00 94.25 96 VAL A N 1
ATOM 683 C CA . VAL A 1 96 ? 0.753 8.628 2.291 1.00 94.25 96 VAL A CA 1
ATOM 684 C C . VAL A 1 96 ? 1.830 8.764 1.223 1.00 94.25 96 VAL A C 1
ATOM 686 O O . VAL A 1 96 ? 1.538 9.021 0.056 1.00 94.25 96 VAL A O 1
ATOM 689 N N . TYR A 1 97 ? 3.080 8.563 1.615 1.00 94.69 97 TYR A N 1
ATOM 690 C CA . TYR A 1 97 ? 4.204 8.425 0.704 1.00 94.69 97 TYR A CA 1
ATOM 691 C C . TYR A 1 97 ? 4.459 6.948 0.443 1.00 94.69 97 TYR A C 1
ATOM 693 O O . TYR A 1 97 ? 4.540 6.140 1.368 1.00 94.69 97 TYR A O 1
ATOM 701 N N . VAL A 1 98 ? 4.609 6.619 -0.832 1.00 94.06 98 VAL A N 1
ATOM 702 C CA . VAL A 1 98 ? 4.830 5.263 -1.317 1.00 94.06 98 VAL A CA 1
ATOM 703 C C . VAL A 1 98 ? 6.143 5.230 -2.060 1.00 94.06 98 VAL A C 1
ATOM 705 O O . VAL A 1 98 ? 6.325 5.992 -3.006 1.00 94.06 98 VAL A O 1
ATOM 708 N N . ALA A 1 99 ? 7.033 4.336 -1.657 1.00 91.50 99 ALA A N 1
ATOM 709 C CA . ALA A 1 99 ? 8.246 4.016 -2.383 1.00 91.50 99 ALA A CA 1
ATOM 710 C C . ALA A 1 99 ? 8.078 2.682 -3.113 1.00 91.50 99 ALA A C 1
ATOM 712 O O . ALA A 1 99 ? 7.621 1.682 -2.550 1.00 91.50 99 ALA A O 1
ATOM 713 N N . GLU A 1 100 ? 8.489 2.668 -4.371 1.00 87.50 100 GLU A N 1
ATOM 714 C CA . GLU A 1 100 ? 8.571 1.467 -5.183 1.00 87.50 100 GLU A CA 1
ATOM 715 C C . GLU A 1 100 ? 9.943 1.405 -5.841 1.00 87.50 100 GLU A C 1
ATOM 717 O O . GLU A 1 100 ? 10.403 2.366 -6.461 1.00 87.50 100 GLU A O 1
ATOM 722 N N . THR A 1 101 ? 10.566 0.240 -5.719 1.00 82.38 101 THR A N 1
ATOM 723 C CA . THR A 1 101 ? 11.872 -0.065 -6.290 1.00 82.38 101 THR A CA 1
ATOM 724 C C . THR A 1 101 ? 11.755 -1.410 -6.983 1.00 82.38 101 THR A C 1
ATOM 726 O O . THR A 1 101 ? 11.387 -2.401 -6.357 1.00 82.38 101 THR A O 1
ATOM 729 N N . ASN A 1 102 ? 12.092 -1.478 -8.266 1.00 74.56 102 ASN A N 1
ATOM 730 C CA . ASN A 1 102 ? 12.185 -2.741 -8.980 1.00 74.56 102 ASN A CA 1
ATOM 731 C C . ASN A 1 102 ? 13.657 -3.067 -9.268 1.00 74.56 102 ASN A C 1
ATOM 733 O O . ASN A 1 102 ? 14.233 -2.497 -10.199 1.00 74.56 102 ASN A O 1
ATOM 737 N N . PRO A 1 103 ? 14.267 -4.014 -8.534 1.00 68.38 103 PRO A N 1
ATOM 738 C CA . PRO A 1 103 ? 15.674 -4.353 -8.720 1.00 68.38 103 PRO A CA 1
ATOM 739 C C . PRO A 1 103 ? 15.971 -4.966 -10.096 1.00 68.38 103 PRO A C 1
ATOM 741 O O . PRO A 1 103 ? 17.088 -4.830 -10.584 1.00 68.38 103 PRO A O 1
ATOM 744 N N . ALA A 1 104 ? 14.991 -5.599 -10.752 1.00 68.81 104 ALA A N 1
ATOM 745 C CA . ALA A 1 104 ? 15.187 -6.216 -12.064 1.00 68.81 104 ALA A CA 1
ATO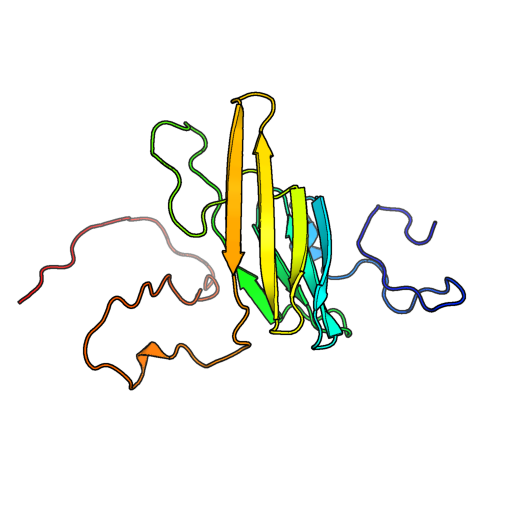M 746 C C . ALA A 1 104 ? 15.241 -5.193 -13.209 1.00 68.81 104 ALA A C 1
ATOM 748 O O . ALA A 1 104 ? 15.882 -5.445 -14.226 1.00 68.81 104 ALA A O 1
ATOM 749 N N . THR A 1 105 ? 14.570 -4.048 -13.063 1.00 71.62 105 THR A N 1
ATOM 750 C CA . THR A 1 105 ? 14.531 -2.995 -14.095 1.00 71.62 105 THR A CA 1
ATOM 751 C C . THR A 1 105 ? 15.287 -1.729 -13.691 1.00 71.62 105 THR A C 1
ATOM 753 O O . THR A 1 105 ? 15.478 -0.852 -14.526 1.00 71.62 105 THR A O 1
ATOM 756 N N . GLY A 1 106 ? 15.688 -1.603 -12.422 1.00 70.19 106 GLY A N 1
ATOM 757 C CA . GLY A 1 106 ? 16.304 -0.396 -11.864 1.00 70.19 106 GLY A CA 1
ATOM 758 C C . GLY A 1 106 ? 15.344 0.791 -11.720 1.00 70.19 106 GLY A C 1
ATOM 759 O O . GLY A 1 106 ? 15.800 1.913 -11.505 1.00 70.19 106 GLY A O 1
ATOM 760 N N . PHE A 1 107 ? 14.030 0.574 -11.856 1.00 75.62 107 PHE A N 1
ATOM 761 C CA . PHE A 1 107 ? 13.044 1.645 -11.706 1.00 75.62 107 PHE A CA 1
ATOM 762 C C . PHE A 1 107 ? 12.812 1.939 -10.232 1.00 75.62 107 PHE A C 1
ATOM 764 O O . PHE A 1 107 ? 12.453 1.039 -9.478 1.00 75.62 107 PHE A O 1
ATOM 771 N N . ASN A 1 108 ? 12.972 3.207 -9.863 1.00 83.00 108 ASN A N 1
ATOM 772 C CA . ASN A 1 108 ? 12.649 3.719 -8.542 1.00 83.00 108 ASN A CA 1
ATOM 773 C C . ASN A 1 108 ? 11.636 4.841 -8.707 1.00 83.00 108 ASN A C 1
ATOM 775 O O . ASN A 1 108 ? 11.840 5.745 -9.522 1.00 83.00 108 ASN A O 1
ATOM 779 N N . GLN A 1 109 ? 10.572 4.806 -7.921 1.00 85.06 109 GLN A N 1
ATOM 780 C CA . GLN A 1 109 ? 9.603 5.884 -7.869 1.00 85.06 109 GLN A CA 1
ATOM 781 C C . GLN A 1 109 ? 9.140 6.133 -6.439 1.00 85.06 109 GLN A C 1
ATOM 783 O O . GLN A 1 109 ? 9.075 5.223 -5.614 1.00 85.06 109 GLN A O 1
ATOM 788 N N . VAL A 1 110 ? 8.804 7.393 -6.170 1.00 90.00 110 VAL A N 1
ATOM 789 C CA . VAL A 1 110 ? 8.114 7.803 -4.952 1.00 90.00 110 VAL A CA 1
ATOM 790 C C . VAL A 1 110 ? 6.867 8.573 -5.357 1.00 90.00 110 VAL A C 1
ATOM 792 O O . VAL A 1 110 ? 6.951 9.516 -6.145 1.00 90.00 110 VAL A O 1
ATOM 795 N N . GLN A 1 111 ? 5.717 8.169 -4.830 1.00 89.81 111 GLN A N 1
ATOM 796 C CA . GLN A 1 111 ? 4.438 8.842 -5.042 1.00 89.81 111 GLN A CA 1
ATOM 797 C C . GLN A 1 111 ? 3.872 9.311 -3.703 1.00 89.81 111 GLN A C 1
ATOM 799 O O . GLN A 1 111 ? 4.089 8.671 -2.679 1.00 89.81 111 GLN A O 1
ATOM 804 N N . ALA A 1 112 ? 3.149 10.429 -3.716 1.00 91.31 112 ALA A N 1
ATOM 805 C CA . ALA A 1 112 ? 2.416 10.934 -2.561 1.00 91.31 112 ALA A CA 1
ATOM 806 C C . ALA A 1 112 ? 0.919 10.935 -2.881 1.00 91.31 112 ALA A C 1
ATOM 808 O O . ALA A 1 112 ? 0.512 11.401 -3.949 1.00 91.31 112 ALA A O 1
ATOM 809 N N . VAL A 1 113 ? 0.115 10.401 -1.967 1.00 90.44 113 VAL A N 1
ATOM 810 C CA . VAL A 1 113 ? -1.329 10.200 -2.127 1.00 90.44 113 VAL A CA 1
ATOM 811 C C . VAL A 1 113 ? -2.024 10.612 -0.839 1.00 90.44 113 VAL A C 1
ATOM 813 O O . VAL A 1 113 ? -1.517 10.366 0.247 1.00 90.44 113 VAL A O 1
ATOM 816 N N . ILE A 1 114 ? -3.202 11.217 -0.945 1.00 89.06 114 ILE A N 1
ATOM 817 C CA . ILE A 1 114 ? -4.079 11.469 0.199 1.00 89.06 114 ILE A CA 1
ATOM 818 C C . ILE A 1 114 ? -5.376 10.710 -0.055 1.00 89.06 114 ILE A C 1
ATOM 820 O O . ILE A 1 114 ? -6.017 10.918 -1.088 1.00 89.06 114 ILE A O 1
ATOM 824 N N . PHE A 1 115 ? -5.773 9.861 0.890 1.00 85.19 115 PHE A N 1
ATOM 825 C CA . PHE A 1 115 ? -7.124 9.315 0.920 1.00 85.19 115 PHE A CA 1
ATOM 826 C C . PHE A 1 115 ? -8.049 10.391 1.487 1.00 85.19 115 PHE A C 1
ATOM 828 O O . PHE A 1 115 ? -8.027 10.697 2.675 1.00 85.19 115 PHE A O 1
ATOM 835 N N . ALA A 1 116 ? -8.849 11.018 0.626 1.00 75.50 116 ALA A N 1
ATOM 836 C CA . ALA A 1 116 ? -9.771 12.080 1.035 1.00 75.50 116 ALA A CA 1
ATOM 837 C C . ALA A 1 116 ? -11.037 11.546 1.751 1.00 75.50 116 ALA A C 1
ATOM 839 O O . ALA A 1 116 ? -11.990 12.299 1.964 1.00 75.50 116 ALA A O 1
ATOM 840 N N . GLY A 1 117 ? -11.063 10.252 2.102 1.00 63.47 117 GLY A N 1
ATOM 841 C CA . GLY A 1 117 ? -12.246 9.522 2.552 1.00 63.47 117 GLY A CA 1
ATOM 842 C C . GLY A 1 117 ? -13.276 9.329 1.435 1.00 63.47 117 GLY A C 1
ATOM 843 O O . GLY A 1 117 ? -13.065 9.754 0.297 1.00 63.47 117 GLY A O 1
ATOM 844 N N . MET A 1 118 ? -14.427 8.726 1.765 1.00 47.00 118 MET A N 1
ATOM 845 C CA . MET A 1 118 ? -15.601 8.620 0.881 1.00 47.00 118 MET A CA 1
ATOM 846 C C . MET A 1 118 ? -16.226 10.003 0.615 1.00 47.00 118 MET A C 1
ATOM 848 O O . MET A 1 118 ? -17.406 10.241 0.876 1.00 47.00 118 MET A O 1
ATOM 852 N N . ALA A 1 119 ? -15.461 10.959 0.098 1.00 39.91 119 ALA A N 1
ATOM 853 C CA . ALA A 1 119 ? -16.037 12.082 -0.599 1.00 39.91 119 ALA A CA 1
ATOM 854 C C . ALA A 1 119 ? -16.754 11.485 -1.810 1.00 39.91 119 ALA A C 1
ATOM 856 O O . ALA A 1 119 ? -16.126 10.954 -2.727 1.00 39.91 119 ALA A O 1
ATOM 857 N N . THR A 1 120 ? -18.087 11.551 -1.810 1.00 40.72 120 THR A N 1
ATOM 858 C CA . THR A 1 120 ? -18.875 11.463 -3.039 1.00 40.72 120 THR A CA 1
ATOM 859 C C . THR A 1 120 ? -18.105 12.201 -4.124 1.00 40.72 120 THR A C 1
ATOM 861 O O . THR A 1 120 ? -17.862 13.396 -3.949 1.00 40.72 120 THR A O 1
ATOM 864 N N . CYS A 1 121 ? -17.672 11.472 -5.158 1.00 35.78 121 CYS A N 1
ATOM 865 C CA . CYS A 1 121 ? -16.913 11.954 -6.313 1.00 35.78 121 CYS A CA 1
ATOM 866 C C . CYS A 1 121 ? -17.103 13.486 -6.480 1.00 35.78 121 CYS A C 1
ATOM 868 O O . CYS A 1 121 ? -18.207 13.906 -6.853 1.00 35.78 121 CYS A O 1
ATOM 870 N N . PRO A 1 122 ? -16.113 14.353 -6.169 1.00 42.56 122 PRO A N 1
ATOM 871 C CA . PRO A 1 122 ? -16.329 15.806 -6.119 1.00 42.56 122 PRO A CA 1
ATOM 872 C C . PRO A 1 122 ? -16.626 16.418 -7.496 1.00 42.56 122 PRO A C 1
ATOM 874 O O . PRO A 1 122 ? -16.903 17.611 -7.611 1.00 42.56 122 PRO A O 1
ATOM 877 N N . CYS A 1 123 ? -16.675 15.597 -8.549 1.00 38.06 123 CYS A N 1
ATOM 878 C CA . CYS A 1 123 ? -17.096 15.988 -9.885 1.00 38.06 123 CYS A CA 1
ATOM 879 C C . CYS A 1 123 ? -18.506 16.589 -9.952 1.00 38.06 123 CYS A C 1
ATOM 881 O O . CYS A 1 123 ? -18.868 17.088 -11.016 1.00 38.06 123 CYS A O 1
ATOM 883 N N . ARG A 1 124 ? -19.322 16.558 -8.883 1.00 37.75 124 ARG A N 1
ATOM 884 C CA . ARG A 1 124 ? -20.673 17.111 -8.985 1.00 37.75 124 ARG A CA 1
ATOM 885 C C . ARG A 1 124 ? -20.775 18.630 -8.874 1.00 37.75 124 ARG A C 1
ATOM 887 O O . ARG A 1 124 ? -21.793 19.078 -9.368 1.00 37.75 124 ARG A O 1
ATOM 894 N N . ASN A 1 125 ? -19.840 19.427 -8.320 1.00 37.50 125 ASN A N 1
ATOM 895 C CA . ASN A 1 125 ? -20.087 20.893 -8.274 1.00 37.50 125 ASN A CA 1
ATOM 896 C C . ASN A 1 125 ? -18.938 21.876 -7.933 1.00 37.50 125 ASN A C 1
ATOM 898 O O . ASN A 1 125 ? -19.227 22.944 -7.400 1.00 37.50 125 ASN A O 1
ATOM 902 N N . VAL A 1 126 ? -17.662 21.631 -8.260 1.00 37.06 126 VAL A N 1
ATOM 903 C CA . VAL A 1 126 ? -16.665 22.728 -8.191 1.00 37.06 126 VAL A CA 1
ATOM 904 C C . VAL A 1 126 ? -15.660 22.663 -9.339 1.00 37.06 126 VAL A C 1
ATOM 906 O O . VAL A 1 126 ? -14.774 21.819 -9.345 1.00 37.06 126 VAL A O 1
ATOM 909 N N . LEU A 1 127 ? -15.749 23.613 -10.272 1.00 34.38 127 LEU A N 1
ATOM 910 C CA . LEU A 1 127 ? -14.569 24.230 -10.881 1.00 34.38 127 LEU A CA 1
ATOM 911 C C . LEU A 1 127 ? -14.801 25.748 -10.922 1.00 34.38 127 LEU A C 1
ATOM 913 O O . LEU A 1 127 ? -15.878 26.197 -11.314 1.00 34.38 127 LEU A O 1
ATOM 917 N N . PRO A 1 128 ? -13.769 26.535 -10.585 1.00 36.88 128 PRO A N 1
ATOM 918 C CA . PRO A 1 128 ? -13.086 27.199 -11.682 1.00 36.88 128 PRO A CA 1
ATOM 919 C C . PRO A 1 128 ? -11.590 26.864 -11.718 1.00 36.88 128 PRO A C 1
ATOM 921 O O . PRO A 1 128 ? -10.879 26.942 -10.726 1.00 36.88 128 PRO A O 1
ATOM 924 N N . ALA A 1 129 ? -11.157 26.483 -12.922 1.00 41.41 129 ALA A N 1
ATOM 925 C C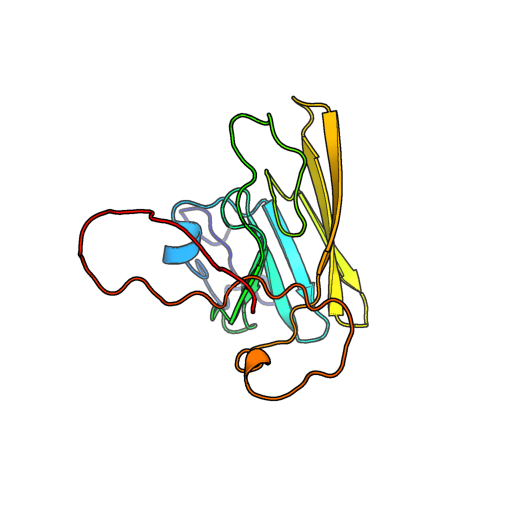A . ALA A 1 129 ? -9.813 26.593 -13.488 1.00 41.41 129 ALA A CA 1
ATOM 926 C C . ALA A 1 129 ? -8.593 26.329 -12.576 1.00 41.41 129 ALA A C 1
ATOM 928 O O . ALA A 1 129 ? -7.933 27.264 -12.145 1.00 41.41 129 ALA A O 1
ATOM 929 N N . ALA A 1 130 ? -8.200 25.057 -12.436 1.00 33.28 130 ALA A N 1
ATOM 930 C CA . ALA A 1 130 ? -6.822 24.592 -12.672 1.00 33.28 130 ALA A CA 1
ATOM 931 C C . ALA A 1 130 ? -6.717 23.072 -12.446 1.00 33.28 130 ALA A C 1
ATOM 933 O O . ALA A 1 130 ? -6.958 22.585 -11.351 1.00 33.28 130 ALA A O 1
ATOM 934 N N . ARG A 1 131 ? -6.330 22.333 -13.498 1.00 36.81 131 ARG A N 1
ATOM 935 C CA . ARG A 1 131 ? -5.714 20.986 -13.460 1.00 36.81 131 ARG A CA 1
ATOM 936 C C . ARG A 1 131 ? -6.288 19.994 -12.427 1.00 36.81 131 ARG A C 1
ATOM 938 O O . ARG A 1 131 ? -5.568 19.514 -11.558 1.00 36.81 131 ARG A O 1
ATOM 945 N N . ALA A 1 132 ? -7.554 19.613 -12.579 1.00 34.16 132 ALA A N 1
ATOM 946 C CA . ALA A 1 132 ? -8.104 18.461 -11.869 1.00 34.16 132 ALA A CA 1
ATOM 947 C C . ALA A 1 132 ? -7.729 17.160 -12.603 1.00 34.16 132 ALA A C 1
ATOM 949 O O . ALA A 1 132 ? -8.230 16.881 -13.694 1.00 34.16 132 ALA A O 1
ATOM 950 N N . TRP A 1 133 ? -6.835 16.372 -12.006 1.00 32.22 133 TRP A N 1
ATOM 951 C CA . TRP A 1 133 ? -6.581 14.981 -12.379 1.00 32.22 133 TRP A CA 1
ATOM 952 C C . TRP A 1 133 ? -7.631 14.105 -11.690 1.00 32.22 133 TRP A C 1
ATOM 954 O O . TRP A 1 133 ? -7.403 13.593 -10.600 1.00 32.22 133 TRP A O 1
ATOM 964 N N . CYS A 1 134 ? -8.816 13.971 -12.283 1.00 35.25 134 CYS A N 1
ATOM 965 C CA . CYS A 1 134 ? -9.810 13.011 -11.801 1.00 35.25 134 CYS A CA 1
ATOM 966 C C . CYS A 1 134 ? -9.623 11.679 -12.541 1.00 35.25 134 CYS A C 1
ATOM 968 O O . CYS A 1 134 ? -10.063 11.547 -13.682 1.00 35.25 134 CYS A O 1
ATOM 970 N N . ASN A 1 135 ? -8.980 10.699 -11.897 1.00 39.16 135 ASN A N 1
ATOM 971 C CA . ASN A 1 135 ? -9.092 9.288 -12.287 1.00 39.16 135 ASN A CA 1
ATOM 972 C C . ASN A 1 135 ? -10.388 8.681 -11.704 1.00 39.16 135 ASN A C 1
ATOM 974 O O . ASN A 1 135 ? -10.913 9.200 -10.717 1.00 39.16 135 ASN A O 1
ATOM 978 N N . PRO A 1 136 ? -10.971 7.652 -12.351 1.00 45.38 136 PRO A N 1
ATOM 979 C CA . PRO A 1 136 ? -12.403 7.393 -12.266 1.00 45.38 136 PRO A CA 1
ATOM 980 C C . PRO A 1 136 ? -12.808 6.678 -10.974 1.00 45.38 136 PRO A C 1
ATOM 982 O O . PRO A 1 136 ? -12.235 5.655 -10.609 1.00 45.38 136 PRO A O 1
ATOM 985 N N . CYS A 1 137 ? -13.881 7.177 -10.351 1.00 35.00 137 CYS A N 1
ATOM 986 C CA . CYS A 1 137 ? -14.687 6.440 -9.382 1.00 35.00 137 CYS A CA 1
ATOM 987 C C . CYS A 1 137 ? -15.091 5.084 -9.999 1.00 35.00 137 CYS A C 1
ATOM 989 O O . CYS A 1 137 ? -15.778 5.035 -11.023 1.00 35.00 137 CYS A O 1
ATOM 991 N N . TRP A 1 138 ? -14.631 3.980 -9.405 1.00 37.12 138 TRP A N 1
ATOM 992 C CA . TRP A 1 138 ? -14.974 2.628 -9.842 1.00 37.12 138 TRP A CA 1
ATOM 993 C C . TRP A 1 138 ? -16.474 2.381 -9.655 1.00 37.12 138 TRP A C 1
ATOM 995 O O . TRP A 1 138 ? -17.029 2.624 -8.585 1.00 37.12 138 TRP A O 1
ATOM 1005 N N . THR A 1 139 ? -17.131 1.872 -10.697 1.00 33.09 139 THR A N 1
ATOM 1006 C CA . THR A 1 139 ? -18.437 1.221 -10.556 1.00 33.09 139 THR A CA 1
ATOM 1007 C C . THR A 1 139 ? -18.191 -0.278 -10.414 1.00 33.09 139 THR A C 1
ATOM 1009 O O . THR A 1 139 ? -17.404 -0.826 -11.191 1.00 33.09 139 THR A O 1
ATOM 1012 N N . PRO A 1 140 ? -18.825 -0.968 -9.448 1.00 26.47 140 PRO A N 1
ATOM 1013 C CA . PRO A 1 140 ? -18.714 -2.415 -9.372 1.00 26.47 140 PRO A CA 1
ATOM 1014 C C . PRO A 1 140 ? -19.192 -3.049 -10.679 1.00 26.47 140 PRO A C 1
ATOM 1016 O O . PRO A 1 140 ? -20.182 -2.573 -11.248 1.00 26.47 140 PRO A O 1
ATOM 1019 N N . PRO A 1 141 ? -18.536 -4.112 -11.182 1.00 31.30 141 PRO A N 1
ATOM 1020 C CA . PRO A 1 141 ? -19.030 -4.809 -12.352 1.00 31.30 141 PRO A CA 1
ATOM 1021 C C . PRO A 1 141 ? -20.399 -5.395 -12.008 1.00 31.30 141 PRO A C 1
ATOM 1023 O O . PRO A 1 141 ? -20.521 -6.318 -11.202 1.00 31.30 141 PRO A O 1
ATOM 1026 N N . ARG A 1 142 ? -21.454 -4.859 -12.632 1.00 33.66 142 ARG A N 1
ATOM 1027 C CA . ARG A 1 142 ? -22.698 -5.613 -12.779 1.00 33.66 142 ARG A CA 1
ATOM 1028 C C . ARG A 1 142 ? -22.364 -6.871 -13.569 1.00 33.66 142 ARG A C 1
ATOM 1030 O O . ARG A 1 142 ? -21.642 -6.811 -14.563 1.00 33.66 142 ARG A O 1
ATOM 1037 N N . ALA A 1 143 ? -22.881 -7.995 -13.093 1.00 32.84 143 ALA A N 1
ATOM 1038 C CA . ALA A 1 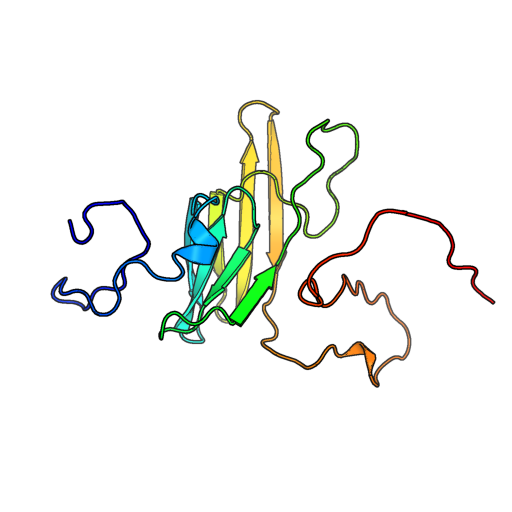143 ? -22.780 -9.283 -13.751 1.00 32.84 143 ALA A CA 1
ATOM 1039 C C . ALA A 1 143 ? -23.026 -9.164 -15.270 1.00 32.84 143 ALA A C 1
ATOM 1041 O O . ALA A 1 143 ? -24.028 -8.592 -15.687 1.00 32.84 143 ALA A O 1
ATOM 1042 N N . ALA A 1 144 ? -22.090 -9.729 -16.039 1.00 34.12 144 ALA A N 1
ATOM 1043 C CA . ALA A 1 144 ? -22.173 -10.123 -17.446 1.00 34.12 144 ALA A CA 1
ATOM 1044 C C . ALA A 1 144 ? -22.705 -9.099 -18.476 1.00 34.12 144 ALA A C 1
ATOM 1046 O O . ALA A 1 144 ? -23.907 -8.893 -18.592 1.00 34.12 144 ALA A O 1
ATOM 1047 N N . ALA A 1 145 ? -21.812 -8.601 -19.345 1.00 28.09 145 ALA A N 1
ATOM 1048 C CA . ALA A 1 145 ? -21.986 -8.632 -20.810 1.00 28.09 145 ALA A CA 1
ATOM 1049 C C . ALA A 1 145 ? -20.754 -8.053 -21.542 1.00 28.09 145 ALA A C 1
ATOM 1051 O O . ALA A 1 145 ? -20.446 -6.871 -21.447 1.00 28.09 145 ALA A O 1
ATOM 1052 N N . THR A 1 146 ? -20.054 -8.937 -22.259 1.00 30.77 146 THR A N 1
ATOM 1053 C CA . THR A 1 146 ? -19.372 -8.749 -23.558 1.00 30.77 146 THR A CA 1
ATOM 1054 C C . THR A 1 146 ? -18.831 -7.363 -23.960 1.00 30.77 146 THR A C 1
ATOM 1056 O O . THR A 1 146 ? -19.579 -6.464 -24.327 1.00 30.77 146 THR A O 1
ATOM 1059 N N . SER A 1 147 ? -17.496 -7.291 -24.034 1.00 36.69 147 SER A N 1
ATOM 1060 C CA . SER A 1 147 ? -16.670 -6.665 -25.087 1.00 36.69 147 SER A CA 1
ATOM 1061 C C . SER A 1 147 ? -17.252 -5.497 -25.904 1.00 36.69 147 SER A C 1
ATOM 1063 O O . SER A 1 147 ? -18.096 -5.697 -26.771 1.00 36.69 147 SER A O 1
ATOM 1065 N N . THR A 1 148 ? -16.647 -4.313 -25.781 1.00 28.19 148 THR A N 1
ATOM 1066 C CA . THR A 1 148 ? -15.934 -3.608 -26.874 1.00 28.19 148 THR A CA 1
ATOM 1067 C C . THR A 1 148 ? -15.364 -2.288 -26.338 1.00 28.19 148 THR A C 1
ATOM 1069 O O . THR A 1 148 ? -16.088 -1.432 -25.842 1.00 28.19 148 THR A O 1
ATOM 1072 N N . TRP A 1 149 ? -14.044 -2.109 -26.431 1.00 29.06 149 TRP A N 1
ATOM 1073 C CA . TRP A 1 149 ? -13.377 -0.839 -26.138 1.00 29.06 149 TRP A CA 1
ATOM 1074 C C . TRP A 1 149 ? -13.424 0.046 -27.392 1.00 29.06 149 TRP A C 1
ATOM 1076 O O . TRP A 1 149 ? -12.836 -0.298 -28.417 1.00 29.06 149 TRP A O 1
ATOM 1086 N N . GLY A 1 150 ? -14.141 1.176 -27.333 1.00 28.06 150 GLY A N 1
ATOM 1087 C CA . GLY A 1 150 ? -14.415 2.018 -28.502 1.00 28.06 150 GLY A CA 1
ATOM 1088 C C . GLY A 1 150 ? -14.607 3.513 -28.210 1.00 28.06 150 GLY A C 1
ATOM 1089 O O . GLY A 1 150 ? -15.722 3.972 -28.037 1.00 28.06 150 GLY A O 1
ATOM 1090 N N . LYS A 1 151 ? -13.491 4.253 -28.252 1.00 32.16 151 LYS A N 1
ATOM 1091 C CA . LYS A 1 151 ? -13.257 5.601 -28.830 1.00 32.16 151 LYS A CA 1
ATOM 1092 C C . LYS A 1 151 ? -14.163 6.829 -28.514 1.00 32.16 151 LYS A C 1
ATOM 1094 O O . LYS A 1 151 ? -15.311 6.900 -28.925 1.00 32.16 151 LYS A O 1
ATOM 1099 N N . ARG A 1 152 ? -13.427 7.903 -28.141 1.00 27.41 152 ARG A N 1
ATOM 1100 C CA . ARG A 1 152 ? -13.546 9.362 -28.443 1.00 27.41 152 ARG A CA 1
ATOM 1101 C C . ARG A 1 152 ? -14.339 10.269 -27.482 1.00 27.41 152 ARG A C 1
ATOM 1103 O O . ARG A 1 152 ? -15.553 10.370 -27.574 1.00 27.41 152 ARG A O 1
ATOM 1110 N N . CYS A 1 153 ? -13.602 11.124 -26.764 1.00 25.83 153 CYS A N 1
ATOM 1111 C CA . CYS A 1 153 ? -14.060 12.470 -26.399 1.00 25.83 153 CYS A CA 1
ATOM 1112 C C . CYS A 1 153 ? -13.611 13.473 -27.481 1.00 25.83 153 CYS A C 1
ATOM 1114 O O . CYS A 1 153 ? -12.425 13.538 -27.806 1.00 25.83 153 CYS A O 1
ATOM 1116 N N . ARG A 1 154 ? -14.542 14.253 -28.047 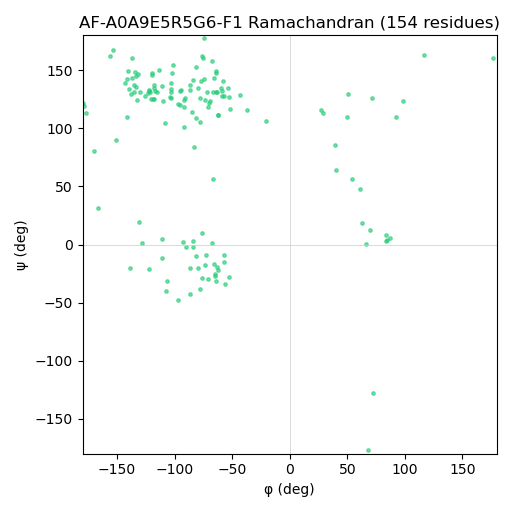1.00 30.31 154 ARG A N 1
ATOM 1117 C CA . ARG A 1 154 ? -14.246 15.530 -28.725 1.00 30.31 154 ARG A CA 1
ATOM 1118 C C . ARG A 1 154 ? -14.633 16.659 -27.774 1.00 30.31 154 ARG A C 1
ATOM 1120 O O . ARG A 1 154 ? -15.752 16.655 -27.273 1.00 30.31 154 ARG A O 1
ATOM 1127 N N . ALA A 1 155 ? -13.732 17.615 -27.582 1.00 37.25 155 ALA A N 1
ATOM 1128 C CA . ALA A 1 155 ? -14.053 18.904 -26.982 1.00 37.25 155 ALA A CA 1
ATOM 1129 C C . ALA A 1 155 ? -14.817 19.779 -27.997 1.00 37.25 155 ALA A C 1
ATOM 1131 O O . ALA A 1 155 ? -14.516 19.733 -29.196 1.00 37.25 155 ALA A O 1
ATOM 1132 N N . ARG A 1 156 ? -15.802 20.541 -27.517 1.00 39.72 156 ARG A N 1
ATOM 1133 C CA . ARG A 1 156 ? -16.251 21.791 -28.143 1.00 39.72 156 ARG A CA 1
ATOM 1134 C C . ARG A 1 156 ? -15.666 22.940 -27.344 1.00 39.72 156 ARG A C 1
ATOM 1136 O O . ARG A 1 156 ? -15.599 22.778 -26.106 1.00 39.72 156 ARG A O 1
#

Mean predicted aligned error: 12.9 Å